Protein AF-A0A351HU14-F1 (afdb_monomer)

Secondary structure (DSSP, 8-state):
---S-SHHHHHHHHHHHHHTPPP--SHHHHHHHHHHHHHTT---TTSEEETTEEE---EEEEEETTTTEEEEEESS--SPEEEEGGGS-TT-SS--------S-------

Solvent-accessible surface area (backbone atoms only — not comparable to full-atom values): 6996 Å² total; per-residue (Å²): 131,69,82,59,87,50,70,71,32,34,50,51,48,41,50,56,42,61,75,66,56,75,92,70,92,47,70,68,53,49,51,53,51,50,54,57,33,52,56,78,61,61,42,55,83,75,79,37,77,56,102,88,43,72,48,50,51,65,59,54,73,51,73,40,83,90,71,38,33,42,36,35,28,38,64,55,8,80,57,75,45,73,50,50,58,79,81,51,73,88,84,55,92,65,88,86,83,81,86,78,70,68,60,62,74,77,86,82,88,124

Radius of gyration: 16.67 Å; Cα contacts (8 Å, |Δi|>4): 125; chains: 1; bounding box: 48×40×44 Å

Structure (mmCIF, N/CA/C/O backbone):
data_AF-A0A351HU14-F1
#
_entry.id   AF-A0A351HU14-F1
#
loop_
_atom_site.group_PDB
_atom_site.id
_atom_site.type_symbol
_atom_site.label_atom_id
_atom_site.label_alt_id
_atom_site.label_comp_id
_atom_site.label_asym_id
_atom_site.label_entity_id
_atom_site.label_seq_id
_atom_site.pdbx_PDB_ins_code
_atom_site.Cartn_x
_atom_site.Cartn_y
_atom_site.Cartn_z
_atom_site.oc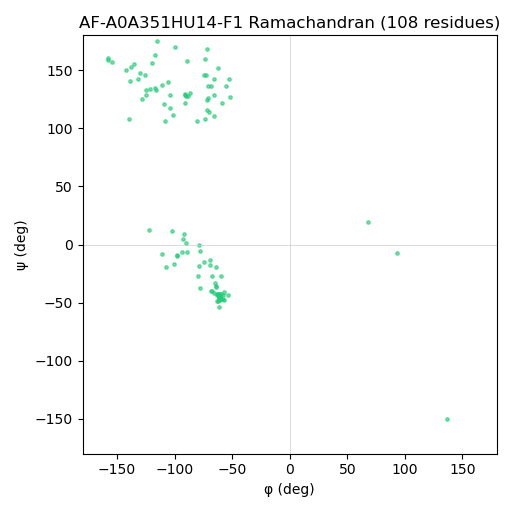cupancy
_atom_site.B_iso_or_equiv
_atom_site.auth_seq_id
_atom_site.auth_comp_id
_atom_site.auth_asym_id
_atom_site.auth_atom_id
_atom_site.pdbx_PDB_model_num
ATOM 1 N N . LEU A 1 1 ? 20.816 -8.515 -4.386 1.00 86.25 1 LEU A N 1
ATOM 2 C CA . LEU A 1 1 ? 19.345 -8.545 -4.541 1.00 86.25 1 LEU A CA 1
ATOM 3 C C . LEU A 1 1 ? 19.006 -7.801 -5.832 1.00 86.25 1 LEU A C 1
ATOM 5 O O . LEU A 1 1 ? 19.590 -6.738 -6.017 1.00 86.25 1 LEU A O 1
ATOM 9 N N . PRO A 1 2 ? 18.193 -8.352 -6.751 1.00 95.81 2 PRO A N 1
ATOM 10 C CA . PRO A 1 2 ? 17.896 -7.683 -8.018 1.00 95.81 2 PRO A CA 1
ATOM 11 C C . PRO A 1 2 ? 17.100 -6.391 -7.787 1.00 95.81 2 PRO A C 1
ATOM 13 O O . PRO A 1 2 ? 16.268 -6.329 -6.879 1.00 95.81 2 PRO A O 1
ATOM 16 N N . GLY A 1 3 ? 17.392 -5.357 -8.580 1.00 95.69 3 GLY A N 1
ATOM 17 C CA . GLY A 1 3 ? 16.894 -3.987 -8.386 1.00 95.69 3 GLY A CA 1
ATOM 18 C C . GLY A 1 3 ? 15.895 -3.502 -9.437 1.00 95.69 3 GLY A C 1
ATOM 19 O O . GLY A 1 3 ? 15.295 -2.452 -9.254 1.00 95.69 3 GLY A O 1
ATOM 20 N N . ASP A 1 4 ? 15.684 -4.256 -10.514 1.00 97.19 4 ASP A N 1
ATOM 21 C CA . ASP A 1 4 ? 14.713 -3.916 -11.556 1.00 97.19 4 ASP A CA 1
ATOM 22 C C . ASP A 1 4 ? 13.257 -4.093 -11.072 1.00 97.19 4 ASP A C 1
ATOM 24 O O . ASP A 1 4 ? 12.990 -4.668 -10.009 1.00 97.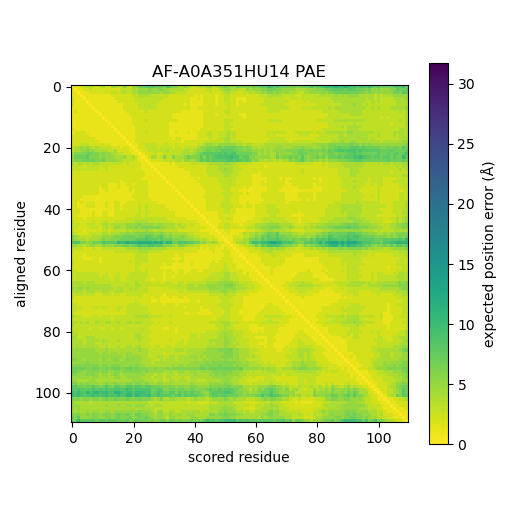19 4 ASP A O 1
ATOM 28 N N . TYR A 1 5 ? 12.297 -3.582 -11.843 1.00 97.50 5 TYR A N 1
ATOM 29 C CA . TYR A 1 5 ? 10.873 -3.588 -11.487 1.00 97.50 5 TYR A CA 1
ATOM 30 C C . TYR A 1 5 ? 10.091 -4.802 -12.008 1.00 97.50 5 TYR A C 1
ATOM 32 O O . TYR A 1 5 ? 8.865 -4.854 -11.865 1.00 97.50 5 TYR A O 1
ATOM 40 N N . THR A 1 6 ? 10.767 -5.819 -12.555 1.00 97.25 6 THR A N 1
ATOM 41 C CA . THR A 1 6 ? 10.074 -7.030 -13.008 1.00 97.25 6 THR A CA 1
ATOM 42 C C . THR A 1 6 ? 9.388 -7.747 -11.835 1.00 97.25 6 THR A C 1
ATOM 44 O O . THR A 1 6 ? 9.848 -7.655 -10.688 1.00 97.25 6 THR A O 1
ATOM 47 N N . PRO A 1 7 ? 8.284 -8.480 -12.080 1.00 97.88 7 PRO A N 1
ATOM 48 C CA . PRO A 1 7 ? 7.578 -9.193 -11.017 1.00 97.88 7 PRO A CA 1
ATOM 49 C C . PRO A 1 7 ? 8.471 -10.132 -10.177 1.00 97.88 7 PRO A C 1
ATOM 51 O O . PRO A 1 7 ? 8.378 -10.060 -8.950 1.00 97.88 7 PRO A O 1
ATOM 54 N N . PRO A 1 8 ? 9.385 -10.945 -10.758 1.00 98.44 8 PRO A N 1
ATOM 55 C CA . PRO A 1 8 ? 10.286 -11.788 -9.966 1.00 98.44 8 PRO A CA 1
ATOM 56 C C . PRO A 1 8 ? 11.232 -10.989 -9.060 1.00 98.44 8 PRO A C 1
ATOM 58 O O . PRO A 1 8 ? 11.415 -11.336 -7.892 1.00 98.44 8 PRO A O 1
ATOM 61 N N . SER A 1 9 ? 11.805 -9.892 -9.563 1.00 98.31 9 SER A N 1
ATOM 62 C CA . SER A 1 9 ? 12.716 -9.048 -8.784 1.00 98.3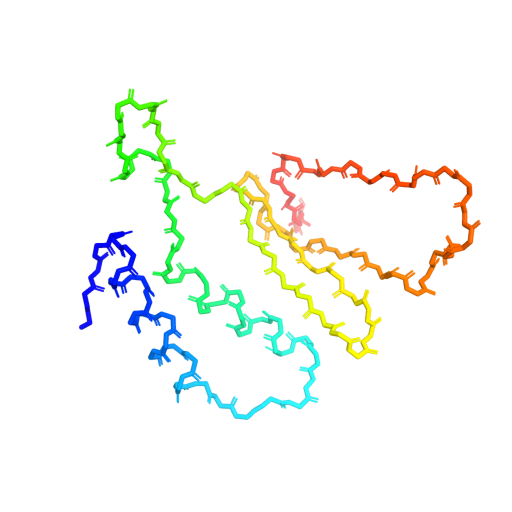1 9 SER A CA 1
A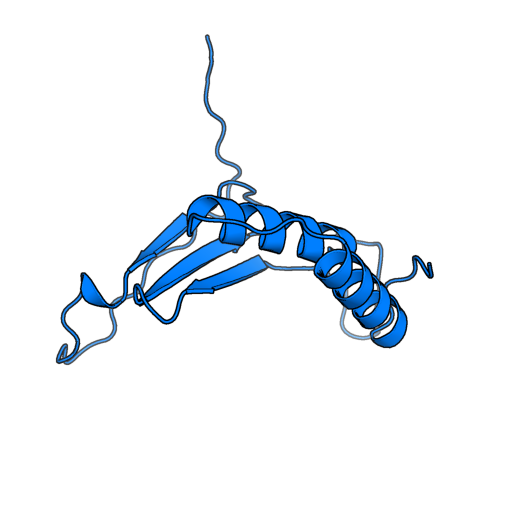TOM 63 C C . SER A 1 9 ? 12.001 -8.355 -7.625 1.00 98.31 9 SER A C 1
ATOM 65 O O . SER A 1 9 ? 12.514 -8.350 -6.503 1.00 98.31 9 SER A O 1
ATOM 67 N N . ARG A 1 10 ? 10.784 -7.841 -7.858 1.00 98.25 10 ARG A N 1
ATOM 68 C CA . ARG A 1 10 ? 9.938 -7.263 -6.801 1.00 98.25 10 ARG A CA 1
ATOM 69 C C . ARG A 1 10 ? 9.546 -8.302 -5.747 1.00 98.25 10 ARG A C 1
ATOM 71 O O . ARG A 1 10 ? 9.646 -8.012 -4.557 1.00 98.25 10 ARG A O 1
ATOM 78 N N . PHE A 1 11 ? 9.181 -9.518 -6.162 1.00 98.50 11 PHE A N 1
ATOM 79 C CA . PHE A 1 11 ? 8.870 -10.615 -5.240 1.00 98.50 11 PHE A CA 1
ATOM 80 C C . PHE A 1 11 ? 10.040 -10.913 -4.296 1.00 98.50 11 PHE A C 1
ATOM 82 O O . PHE A 1 11 ? 9.850 -10.981 -3.083 1.00 98.50 11 PHE A O 1
ATOM 89 N N . LEU A 1 12 ? 11.260 -11.031 -4.832 1.00 98.44 12 LEU A N 1
ATOM 90 C CA . LEU A 1 12 ? 12.447 -11.281 -4.015 1.00 98.44 12 LEU A CA 1
ATOM 91 C C . LEU A 1 12 ? 12.689 -10.143 -3.019 1.00 98.44 12 LEU A C 1
ATOM 93 O O . LEU A 1 12 ? 12.921 -10.414 -1.845 1.00 98.44 12 LEU A O 1
ATOM 97 N N . ARG A 1 13 ? 12.592 -8.876 -3.438 1.00 98.25 13 ARG A N 1
ATOM 98 C CA . ARG A 1 13 ? 12.776 -7.743 -2.515 1.00 98.25 13 ARG A CA 1
ATOM 99 C C . ARG A 1 13 ? 11.755 -7.731 -1.381 1.00 98.25 13 ARG A C 1
ATOM 101 O O . ARG A 1 13 ? 12.153 -7.590 -0.227 1.00 98.25 13 ARG A O 1
ATOM 108 N N . ALA A 1 14 ? 10.480 -7.956 -1.691 1.00 98.31 14 ALA A N 1
ATOM 109 C CA . ALA A 1 14 ? 9.433 -8.038 -0.679 1.00 98.31 14 ALA A CA 1
ATOM 110 C C . ALA A 1 14 ? 9.651 -9.217 0.287 1.00 98.31 14 ALA A C 1
ATOM 112 O O . ALA A 1 14 ? 9.546 -9.041 1.499 1.00 98.31 14 ALA A O 1
ATOM 113 N N . LEU A 1 15 ? 10.012 -10.397 -0.234 1.00 98.25 15 LEU A N 1
ATOM 114 C CA . LEU A 1 15 ? 10.300 -11.584 0.572 1.00 98.25 15 LEU A CA 1
ATOM 115 C C . LEU A 1 15 ? 11.477 -11.348 1.523 1.00 98.25 15 LEU A C 1
ATOM 117 O O . LEU A 1 15 ? 11.331 -11.531 2.726 1.00 98.25 15 LEU A O 1
ATOM 121 N N . PHE A 1 16 ? 12.627 -10.911 1.008 1.00 97.81 16 PHE A N 1
ATOM 122 C CA . PHE A 1 16 ? 13.806 -10.662 1.841 1.00 97.81 16 PHE A CA 1
ATOM 123 C C . PHE A 1 16 ? 13.575 -9.527 2.844 1.00 97.81 16 PHE A C 1
ATOM 125 O O . PHE A 1 16 ? 14.053 -9.619 3.969 1.00 97.81 16 PHE A O 1
ATOM 132 N N . GLY A 1 17 ? 12.820 -8.490 2.465 1.00 97.38 17 GLY A N 1
ATOM 133 C CA . GLY A 1 17 ? 12.400 -7.436 3.387 1.00 97.38 17 GLY A CA 1
ATOM 134 C C . GLY A 1 17 ? 11.562 -7.988 4.538 1.00 97.38 17 GLY A C 1
ATOM 135 O O . GLY A 1 17 ? 11.874 -7.713 5.690 1.00 97.38 17 GLY A O 1
ATOM 136 N N . ARG A 1 18 ? 10.555 -8.821 4.235 1.00 96.81 18 ARG A N 1
ATOM 137 C CA . ARG A 1 18 ? 9.718 -9.493 5.241 1.00 96.81 18 ARG A CA 1
ATOM 138 C C . ARG A 1 18 ? 10.537 -10.390 6.167 1.00 96.81 18 ARG A C 1
ATOM 140 O O . ARG A 1 18 ? 10.331 -10.337 7.368 1.00 96.81 18 ARG A O 1
ATOM 147 N N . GLU A 1 19 ? 11.436 -11.214 5.637 1.00 97.50 19 GLU A N 1
ATOM 148 C CA . GLU A 1 19 ? 12.232 -12.145 6.456 1.00 97.50 19 GLU A CA 1
ATOM 149 C C . GLU A 1 19 ? 13.265 -11.430 7.349 1.00 97.50 19 GLU A C 1
ATOM 151 O O . GLU A 1 19 ? 13.756 -12.014 8.310 1.00 97.50 19 GLU A O 1
ATOM 156 N N . ALA A 1 20 ? 13.595 -10.169 7.050 1.00 95.38 20 ALA A N 1
ATOM 157 C CA . ALA A 1 20 ? 14.560 -9.375 7.807 1.00 95.38 20 ALA A CA 1
ATOM 158 C C . ALA A 1 20 ? 13.938 -8.503 8.914 1.00 95.38 20 ALA A C 1
ATOM 160 O O . ALA A 1 20 ? 14.685 -7.865 9.659 1.00 95.38 20 ALA A O 1
ATOM 161 N N . ILE A 1 21 ? 12.605 -8.419 9.020 1.00 94.88 21 ILE A N 1
ATOM 162 C CA . ILE A 1 21 ? 11.966 -7.584 10.046 1.00 94.88 21 ILE A CA 1
ATOM 163 C C . ILE A 1 21 ? 12.096 -8.207 11.437 1.00 94.88 21 ILE A C 1
ATOM 165 O O . ILE A 1 21 ? 12.020 -9.423 11.609 1.00 94.88 21 ILE A O 1
ATOM 169 N N . ASN A 1 22 ? 12.236 -7.351 12.446 1.00 93.25 22 ASN A N 1
ATOM 170 C CA . ASN A 1 22 ? 12.154 -7.771 13.839 1.00 93.25 22 ASN A CA 1
ATOM 171 C C . ASN A 1 22 ? 10.697 -8.080 14.230 1.00 93.25 22 ASN A C 1
ATOM 173 O O . ASN A 1 22 ? 9.772 -7.575 13.585 1.00 93.25 22 ASN A O 1
ATOM 177 N N . PRO A 1 23 ? 10.475 -8.862 15.301 1.00 92.31 23 PRO A N 1
ATOM 178 C CA . PRO A 1 23 ? 9.161 -8.974 15.920 1.00 92.31 23 PRO A CA 1
ATOM 179 C C . PRO A 1 23 ? 8.591 -7.593 16.263 1.00 92.31 23 PRO A C 1
ATOM 181 O O . PRO A 1 23 ? 9.327 -6.700 16.681 1.00 92.31 23 PRO A O 1
ATOM 184 N N . MET A 1 24 ? 7.285 -7.442 16.080 1.00 94.12 24 MET A N 1
ATOM 185 C CA . MET A 1 24 ? 6.534 -6.215 16.345 1.00 94.12 24 MET A CA 1
ATOM 186 C C . MET A 1 24 ? 5.386 -6.543 17.290 1.00 94.12 24 MET A C 1
ATOM 188 O O . MET A 1 24 ? 4.820 -7.636 17.219 1.00 94.12 24 MET A O 1
ATOM 192 N N . GLU A 1 25 ? 5.050 -5.605 18.167 1.00 94.00 25 GLU A N 1
ATOM 193 C CA . GLU A 1 25 ? 4.043 -5.796 19.214 1.00 94.00 25 GLU A CA 1
ATOM 194 C C . GLU A 1 25 ? 2.756 -5.022 18.921 1.00 94.00 25 GLU A C 1
ATOM 196 O O . GLU A 1 25 ? 1.696 -5.356 19.454 1.00 94.00 25 GLU A O 1
ATOM 201 N N . THR A 1 26 ? 2.829 -4.008 18.054 1.00 96.62 26 THR A N 1
ATOM 202 C CA . THR A 1 26 ? 1.705 -3.113 17.758 1.00 96.62 26 THR A CA 1
ATOM 203 C C . THR A 1 26 ? 1.296 -3.139 16.287 1.00 96.62 26 THR A C 1
ATOM 205 O O . THR A 1 26 ? 2.084 -3.455 15.389 1.00 96.62 26 THR A O 1
ATOM 208 N N . GLU A 1 27 ? 0.037 -2.778 16.032 1.00 95.62 27 GLU A N 1
ATOM 209 C CA . GLU A 1 27 ? -0.486 -2.600 14.677 1.00 95.62 27 GLU A CA 1
ATOM 210 C C . GLU A 1 27 ? 0.296 -1.512 13.928 1.00 95.62 27 GLU A C 1
ATOM 212 O O . GLU A 1 27 ? 0.681 -1.704 12.778 1.00 95.62 27 GLU A O 1
ATOM 217 N N . GLU A 1 28 ? 0.595 -0.399 14.595 1.00 96.19 28 GLU A N 1
ATOM 218 C CA . GLU A 1 28 ? 1.327 0.737 14.045 1.00 96.19 28 GLU A CA 1
ATOM 219 C C . GLU A 1 28 ? 2.740 0.356 13.591 1.00 96.19 28 GLU A C 1
ATOM 221 O O . GLU A 1 28 ? 3.162 0.759 12.504 1.00 96.19 28 GLU A O 1
ATOM 226 N N . GLU A 1 29 ? 3.459 -0.453 14.373 1.00 96.75 29 GLU A N 1
ATOM 227 C CA . GLU A 1 29 ? 4.756 -1.004 13.968 1.00 96.75 29 GLU A CA 1
ATOM 228 C C . GLU A 1 29 ? 4.616 -1.886 12.725 1.00 96.75 29 GLU A C 1
ATOM 230 O O . GLU A 1 29 ? 5.379 -1.721 11.769 1.00 96.75 29 GLU A O 1
ATOM 235 N N . CYS A 1 30 ? 3.607 -2.766 12.700 1.00 95.94 30 CYS A N 1
ATOM 236 C CA . CYS A 1 30 ? 3.351 -3.667 11.576 1.00 95.94 30 CYS A CA 1
ATOM 237 C C . CYS A 1 30 ? 3.043 -2.903 10.287 1.00 95.94 30 CYS A C 1
ATOM 239 O O . CYS A 1 30 ? 3.592 -3.219 9.230 1.00 95.94 30 CYS A O 1
ATOM 241 N N . ILE A 1 31 ? 2.195 -1.878 10.376 1.00 97.31 31 ILE A N 1
ATOM 242 C CA . ILE A 1 31 ? 1.876 -0.994 9.258 1.00 97.31 31 ILE A CA 1
ATOM 243 C C . ILE A 1 31 ? 3.136 -0.267 8.797 1.00 97.31 31 ILE A C 1
ATOM 245 O O . ILE A 1 31 ? 3.454 -0.300 7.609 1.00 97.31 31 ILE A O 1
ATOM 249 N N . ASN A 1 32 ? 3.905 0.322 9.713 1.00 96.31 32 ASN A N 1
ATOM 250 C CA . ASN A 1 32 ? 5.130 1.028 9.354 1.00 96.31 32 ASN A CA 1
ATOM 251 C C . ASN A 1 32 ? 6.131 0.111 8.621 1.00 96.31 32 ASN A C 1
ATOM 253 O O . ASN A 1 32 ? 6.632 0.456 7.548 1.00 96.31 32 ASN A O 1
ATOM 257 N N . ALA A 1 33 ? 6.363 -1.098 9.137 1.00 97.25 33 ALA A N 1
ATOM 258 C CA . ALA A 1 33 ? 7.232 -2.083 8.498 1.00 97.25 33 ALA A CA 1
ATOM 259 C C . ALA A 1 33 ? 6.709 -2.521 7.122 1.00 97.25 33 ALA A C 1
ATOM 261 O O . ALA A 1 33 ? 7.485 -2.593 6.168 1.00 97.25 33 ALA A O 1
ATOM 262 N N . ALA A 1 34 ? 5.403 -2.763 6.983 1.00 97.25 34 ALA A N 1
ATOM 263 C CA . ALA A 1 34 ? 4.798 -3.136 5.707 1.00 97.25 34 ALA A CA 1
ATOM 264 C C . ALA A 1 34 ? 4.990 -2.043 4.643 1.00 97.25 34 ALA A C 1
ATOM 266 O O . ALA A 1 34 ? 5.424 -2.340 3.528 1.00 97.25 34 ALA A O 1
ATOM 267 N N . PHE A 1 35 ? 4.757 -0.773 4.992 1.00 98.06 35 PHE A N 1
ATOM 268 C CA . PHE A 1 35 ? 5.003 0.348 4.082 1.00 98.06 35 PHE A CA 1
ATOM 269 C C . PHE A 1 35 ? 6.491 0.491 3.724 1.00 98.06 35 PHE A C 1
ATOM 271 O O . PHE A 1 35 ? 6.799 0.781 2.568 1.00 98.06 35 PHE A O 1
ATOM 278 N N . HIS A 1 36 ? 7.420 0.231 4.650 1.00 97.50 36 HIS A N 1
ATOM 279 C CA . HIS A 1 36 ? 8.857 0.213 4.353 1.00 97.50 36 HIS A CA 1
ATOM 280 C C . HIS A 1 36 ? 9.276 -0.941 3.429 1.00 97.50 36 HIS A C 1
ATOM 282 O O . HIS A 1 36 ? 10.083 -0.730 2.522 1.00 97.50 36 HIS A O 1
ATOM 288 N N . ILE A 1 37 ? 8.715 -2.142 3.600 1.00 98.00 37 ILE A N 1
ATOM 289 C CA . ILE A 1 37 ? 8.958 -3.270 2.688 1.00 98.00 37 ILE A CA 1
ATOM 290 C C . ILE A 1 37 ? 8.439 -2.925 1.290 1.00 98.00 37 ILE A C 1
ATOM 292 O O . ILE A 1 37 ? 9.163 -3.081 0.305 1.00 98.00 37 ILE A O 1
ATOM 296 N N . LEU A 1 38 ? 7.206 -2.421 1.195 1.00 98.19 38 LEU A N 1
ATOM 297 C CA . LEU A 1 38 ? 6.580 -2.077 -0.081 1.00 98.19 38 LEU A CA 1
ATOM 298 C C . LEU A 1 38 ? 7.261 -0.884 -0.766 1.00 98.19 38 LEU A C 1
ATOM 300 O O . LEU A 1 38 ? 7.316 -0.846 -1.992 1.00 98.19 38 LEU A O 1
ATOM 304 N N . ALA A 1 39 ? 7.884 0.025 -0.010 1.00 97.44 39 ALA A N 1
ATOM 305 C CA . ALA A 1 39 ? 8.708 1.093 -0.575 1.00 97.44 39 ALA A CA 1
ATOM 306 C C . ALA A 1 39 ? 9.898 0.559 -1.401 1.00 97.44 39 ALA A C 1
ATOM 308 O O . ALA A 1 39 ? 10.329 1.208 -2.349 1.00 97.44 39 ALA A O 1
ATOM 309 N N . SER A 1 40 ? 10.407 -0.646 -1.108 1.00 97.25 40 SER A N 1
ATOM 310 C CA . SER A 1 40 ? 11.492 -1.265 -1.894 1.00 97.25 40 SER A CA 1
ATOM 311 C C . SER A 1 40 ? 11.071 -1.703 -3.305 1.00 97.25 40 SER A C 1
ATOM 313 O O . SER A 1 40 ? 11.914 -2.031 -4.148 1.00 97.25 40 SER A O 1
ATOM 315 N N . VAL A 1 41 ? 9.766 -1.745 -3.569 1.00 97.94 41 VAL A N 1
ATOM 316 C CA . VAL A 1 41 ? 9.180 -2.149 -4.852 1.00 97.94 41 VAL A CA 1
ATOM 317 C C . VAL A 1 41 ? 8.303 -1.057 -5.458 1.00 97.94 41 VAL A C 1
ATOM 319 O O . VAL A 1 41 ? 7.597 -1.325 -6.428 1.00 97.94 41 VAL A O 1
ATOM 322 N N . ASP A 1 42 ? 8.387 0.154 -4.909 1.00 97.94 42 ASP A N 1
ATOM 323 C CA . ASP A 1 42 ? 7.666 1.327 -5.377 1.00 97.94 42 ASP A CA 1
ATOM 324 C C . ASP A 1 42 ? 8.238 1.814 -6.719 1.00 97.94 42 ASP A C 1
ATOM 326 O O . ASP A 1 42 ? 9.452 1.997 -6.862 1.00 97.94 42 ASP A O 1
ATOM 330 N N . ILE A 1 43 ? 7.371 1.961 -7.723 1.00 98.19 43 ILE A N 1
ATOM 331 C CA . ILE A 1 43 ? 7.730 2.301 -9.100 1.00 98.19 43 ILE A CA 1
ATOM 332 C C . ILE A 1 43 ? 7.456 3.796 -9.329 1.00 98.19 43 ILE A C 1
ATOM 334 O O . ILE A 1 43 ? 6.288 4.192 -9.381 1.00 98.19 43 ILE A O 1
ATOM 338 N N . PRO A 1 44 ? 8.491 4.637 -9.507 1.00 97.38 44 PRO A N 1
ATOM 339 C CA . PRO A 1 44 ? 8.302 6.042 -9.830 1.00 97.38 44 PRO A CA 1
ATOM 340 C C . PRO A 1 44 ? 7.871 6.231 -11.289 1.00 97.38 44 PRO A C 1
ATOM 342 O O . PRO A 1 44 ? 8.323 5.515 -12.190 1.00 97.38 44 PRO A O 1
ATOM 345 N N . LYS A 1 45 ? 7.035 7.250 -11.534 1.00 96.88 45 LYS A N 1
ATOM 346 C CA . LYS A 1 45 ? 6.600 7.641 -12.885 1.00 96.88 45 LYS A CA 1
ATOM 347 C C . LYS A 1 45 ? 7.821 7.827 -13.798 1.00 96.88 45 LYS A C 1
ATOM 349 O O . LYS A 1 45 ? 8.745 8.570 -13.472 1.00 96.88 45 LYS A O 1
ATOM 354 N N . GLY A 1 46 ? 7.812 7.150 -14.947 1.00 95.69 46 GLY A N 1
ATOM 355 C CA . GLY A 1 46 ? 8.858 7.228 -15.974 1.00 95.69 46 GLY A CA 1
ATOM 356 C C . GLY A 1 46 ? 9.963 6.173 -15.873 1.00 95.69 46 GLY A C 1
ATOM 357 O O . GLY A 1 46 ? 10.773 6.077 -16.790 1.00 95.69 46 GLY A O 1
ATOM 358 N N . SER A 1 47 ? 9.995 5.357 -14.813 1.00 94.88 47 SER A N 1
ATOM 359 C CA . SER A 1 47 ? 10.953 4.242 -14.718 1.00 94.88 47 SER A CA 1
ATOM 360 C C . SER A 1 47 ? 10.542 3.006 -15.514 1.00 94.88 47 SER A C 1
ATOM 362 O O . SER A 1 47 ? 11.406 2.244 -15.942 1.00 94.88 47 SER A O 1
ATOM 364 N N . VAL A 1 48 ? 9.239 2.806 -15.729 1.00 96.62 48 VAL A N 1
ATOM 365 C CA . VAL A 1 48 ? 8.692 1.715 -16.541 1.00 96.62 48 VAL A CA 1
ATOM 366 C C . VAL A 1 48 ? 7.729 2.309 -17.566 1.00 96.62 48 VAL A C 1
ATOM 368 O O . VAL A 1 48 ? 6.812 3.053 -17.219 1.00 96.62 48 VAL A O 1
ATOM 371 N N . ILE A 1 49 ? 7.966 2.001 -18.839 1.00 96.19 49 ILE A N 1
ATOM 372 C CA . ILE A 1 49 ? 7.141 2.430 -19.971 1.00 96.19 49 ILE A CA 1
ATOM 373 C C . ILE A 1 49 ? 6.718 1.170 -20.721 1.00 96.19 49 ILE A C 1
ATOM 375 O O . ILE A 1 49 ? 7.558 0.328 -21.041 1.00 96.19 49 ILE A O 1
ATOM 379 N N . THR A 1 50 ? 5.422 1.042 -20.968 1.00 93.44 50 THR A N 1
ATOM 380 C CA . THR A 1 50 ? 4.793 -0.052 -21.709 1.00 93.44 50 THR A CA 1
ATOM 381 C C . THR A 1 50 ? 4.164 0.489 -22.992 1.00 93.44 50 THR A C 1
ATOM 383 O O . THR A 1 50 ? 4.103 1.702 -23.206 1.00 93.44 50 THR A O 1
ATOM 386 N N . ASP A 1 51 ? 3.642 -0.404 -23.831 1.00 95.44 51 ASP A N 1
ATOM 387 C CA . ASP A 1 51 ? 2.873 -0.014 -25.020 1.00 95.44 51 ASP A CA 1
ATOM 388 C C . ASP A 1 51 ? 1.566 0.730 -24.662 1.0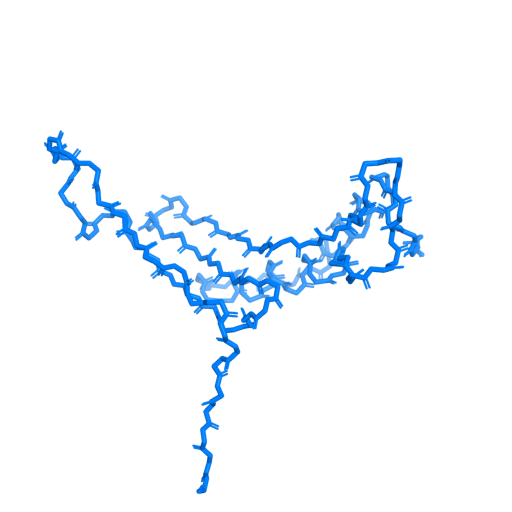0 95.44 51 ASP A C 1
ATOM 390 O O . ASP A 1 51 ? 1.008 1.446 -25.491 1.00 95.44 51 ASP A O 1
ATOM 394 N N . GLU A 1 52 ? 1.091 0.592 -23.418 1.00 92.88 52 GLU A N 1
ATOM 395 C CA . GLU A 1 52 ? -0.149 1.191 -22.905 1.00 92.88 52 GLU A CA 1
ATOM 396 C C . GLU A 1 52 ? 0.083 2.498 -22.126 1.00 92.88 52 GLU A C 1
ATOM 398 O O . GLU A 1 52 ? -0.873 3.202 -21.799 1.00 92.88 52 GLU A O 1
ATOM 403 N N . GLY A 1 53 ? 1.340 2.854 -21.835 1.00 95.00 53 GLY A N 1
ATOM 404 C CA . GLY A 1 53 ? 1.695 4.093 -21.147 1.00 95.00 53 GLY A CA 1
ATOM 405 C C . GLY A 1 53 ? 2.759 3.919 -20.067 1.00 95.00 53 GLY A C 1
ATOM 406 O O . GLY A 1 53 ? 3.655 3.085 -20.163 1.00 95.00 53 GLY A O 1
ATOM 407 N N . ILE A 1 54 ? 2.698 4.767 -19.042 1.00 97.12 54 ILE A N 1
ATOM 408 C CA . ILE A 1 54 ? 3.649 4.752 -17.924 1.00 97.12 54 ILE A CA 1
ATOM 409 C C . ILE A 1 54 ? 3.095 3.843 -16.831 1.00 97.12 54 ILE A C 1
ATOM 411 O O . ILE A 1 54 ? 2.017 4.115 -16.305 1.00 97.12 54 ILE A O 1
ATOM 415 N N . ASP A 1 55 ? 3.855 2.815 -16.457 1.00 97.50 55 ASP A N 1
ATOM 416 C CA . ASP A 1 55 ? 3.544 1.975 -15.300 1.00 97.50 55 ASP A CA 1
ATOM 417 C C . ASP A 1 55 ? 4.233 2.545 -14.052 1.00 97.50 55 ASP A C 1
ATOM 419 O O . ASP A 1 55 ? 5.422 2.881 -14.067 1.00 97.50 55 ASP A O 1
ATOM 423 N N . PHE A 1 56 ? 3.462 2.719 -12.982 1.00 98.00 56 PHE A N 1
ATOM 424 C CA . PHE A 1 56 ? 3.914 3.297 -11.721 1.00 98.00 56 PHE A CA 1
ATOM 425 C C . PHE A 1 56 ? 2.998 2.862 -10.572 1.00 98.00 56 PHE A C 1
ATOM 427 O O . PHE A 1 56 ? 1.839 2.491 -10.780 1.00 98.00 56 PHE A O 1
ATOM 434 N N . THR A 1 57 ? 3.487 2.937 -9.335 1.00 98.06 57 THR A N 1
ATOM 435 C CA . THR A 1 57 ? 2.643 2.661 -8.165 1.00 98.06 57 THR A CA 1
ATOM 436 C C . THR A 1 57 ? 1.626 3.780 -7.992 1.00 98.06 57 THR A C 1
ATOM 438 O O . THR A 1 57 ? 1.990 4.901 -7.665 1.00 98.06 57 THR A O 1
ATOM 441 N N . GLN A 1 58 ? 0.336 3.507 -8.159 1.00 96.94 58 GLN A N 1
ATOM 442 C CA . GLN A 1 58 ? -0.689 4.543 -7.967 1.00 96.94 58 GLN A CA 1
ATOM 443 C C . GLN A 1 58 ? -0.990 4.804 -6.487 1.00 96.94 58 GLN A C 1
ATOM 445 O O . GLN A 1 58 ? -1.224 5.941 -6.077 1.00 96.94 58 GL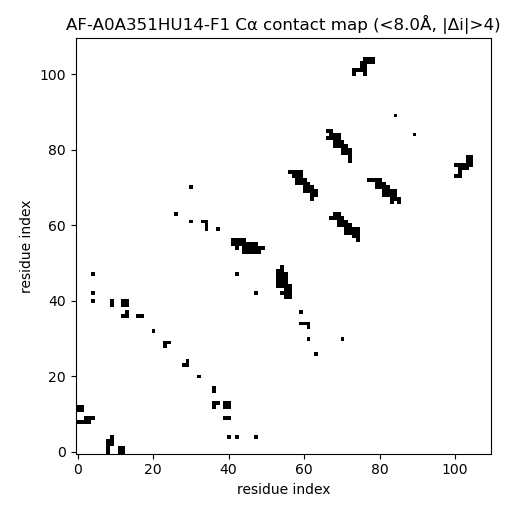N A O 1
ATOM 450 N N . TYR A 1 59 ? -0.988 3.747 -5.680 1.00 97.44 59 TYR A N 1
ATOM 451 C CA . TYR A 1 59 ? -1.196 3.802 -4.240 1.00 97.44 59 TYR A CA 1
ATOM 452 C C . TYR A 1 59 ? -0.608 2.554 -3.576 1.00 97.44 59 TYR A C 1
ATOM 454 O O . TYR A 1 59 ? -0.424 1.520 -4.220 1.00 97.44 59 TYR A 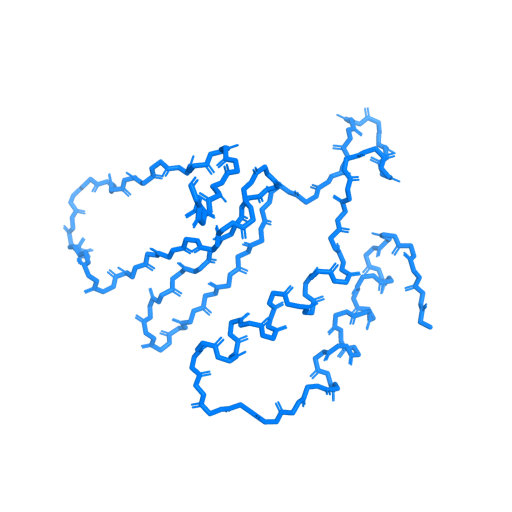O 1
ATOM 462 N N . THR A 1 60 ? -0.364 2.647 -2.272 1.00 98.19 60 THR A N 1
ATOM 463 C CA . THR A 1 60 ? 0.060 1.525 -1.427 1.00 98.19 60 THR A CA 1
ATOM 464 C C . THR A 1 60 ? -0.918 1.402 -0.274 1.00 98.19 60 THR A C 1
ATOM 466 O O . THR A 1 60 ? -1.236 2.406 0.363 1.00 98.19 60 THR A O 1
ATOM 469 N N . ALA A 1 61 ? -1.386 0.187 0.005 1.00 97.56 61 ALA A N 1
ATOM 470 C CA . ALA A 1 61 ? -2.353 -0.067 1.063 1.00 97.56 61 ALA A CA 1
ATOM 471 C C . ALA A 1 61 ? -1.994 -1.292 1.906 1.00 97.56 61 ALA A C 1
ATOM 473 O O . ALA A 1 61 ? -1.302 -2.202 1.452 1.00 97.56 61 ALA A O 1
ATOM 474 N N . CYS A 1 62 ? -2.480 -1.302 3.143 1.00 97.69 62 CYS A N 1
ATOM 475 C CA . CYS A 1 62 ? -2.349 -2.390 4.103 1.00 97.69 62 CYS A CA 1
ATOM 476 C C . CYS A 1 62 ? -3.677 -2.559 4.846 1.00 97.69 62 CYS A C 1
ATOM 478 O O . CYS A 1 62 ? -4.325 -1.577 5.197 1.00 97.69 62 CYS A O 1
ATOM 480 N N . MET A 1 63 ? -4.079 -3.802 5.100 1.00 97.75 63 MET A N 1
ATOM 481 C CA . MET A 1 63 ? -5.323 -4.125 5.798 1.00 97.75 63 MET A CA 1
ATOM 482 C C . MET A 1 63 ? -5.027 -4.943 7.041 1.00 97.75 63 MET A C 1
ATOM 484 O O . MET A 1 63 ? -4.288 -5.925 6.974 1.00 97.75 63 MET A O 1
ATOM 488 N N . VAL A 1 64 ? -5.648 -4.572 8.155 1.00 97.25 64 VAL A N 1
ATOM 489 C CA . VAL A 1 64 ? -5.534 -5.304 9.413 1.00 97.25 64 VAL A CA 1
ATOM 490 C C . VAL A 1 64 ? -6.852 -6.003 9.680 1.00 97.25 64 VAL A C 1
ATOM 492 O O . VAL A 1 64 ? -7.852 -5.382 10.029 1.00 97.25 64 VAL A O 1
ATOM 495 N N . CYS A 1 65 ? -6.859 -7.321 9.490 1.00 94.50 65 CYS A N 1
ATOM 496 C CA . CYS A 1 65 ? -8.083 -8.120 9.553 1.00 94.50 65 CYS A CA 1
ATOM 497 C C . CYS A 1 65 ? -8.705 -8.129 10.958 1.00 94.50 65 CYS A C 1
ATOM 499 O O . CYS A 1 65 ? -9.923 -8.154 11.084 1.00 94.50 65 CYS A O 1
ATOM 501 N N . ASN A 1 66 ? -7.880 -8.081 12.008 1.00 94.81 66 ASN A N 1
ATOM 502 C CA . ASN A 1 66 ? -8.345 -8.105 13.395 1.00 94.81 66 ASN A CA 1
ATOM 503 C C . ASN A 1 66 ? -9.107 -6.834 13.789 1.00 94.81 66 ASN A C 1
ATOM 505 O O . ASN A 1 66 ? -10.104 -6.928 14.498 1.00 94.81 66 ASN A O 1
ATOM 509 N N . THR A 1 67 ? -8.645 -5.663 13.344 1.00 96.44 67 THR A N 1
ATOM 510 C CA . THR A 1 67 ? -9.269 -4.370 13.673 1.00 96.44 67 THR A CA 1
ATOM 511 C C . THR A 1 67 ? -10.202 -3.863 12.578 1.00 96.44 67 THR A C 1
ATOM 513 O O . THR A 1 67 ? -10.934 -2.906 12.803 1.00 96.44 67 THR A O 1
ATOM 516 N N . GLY A 1 68 ? -10.209 -4.499 11.402 1.00 97.31 68 GLY A N 1
ATOM 517 C CA . GLY A 1 68 ? -10.981 -4.045 10.245 1.00 97.31 68 GLY A CA 1
ATOM 518 C C . GLY A 1 68 ? -10.455 -2.732 9.659 1.00 97.31 68 GLY A C 1
ATOM 519 O O . GLY A 1 68 ? -11.192 -2.039 8.956 1.00 97.31 68 GLY A O 1
ATOM 520 N N . THR A 1 69 ? -9.207 -2.362 9.961 1.00 98.19 69 THR A N 1
ATOM 521 C CA . THR A 1 69 ? -8.632 -1.079 9.549 1.00 98.19 69 THR A CA 1
ATOM 522 C C . THR A 1 69 ? -7.929 -1.197 8.200 1.00 98.19 69 THR A C 1
ATOM 524 O O . THR A 1 69 ? -7.068 -2.056 7.994 1.00 98.19 69 THR A O 1
ATOM 527 N N . TYR A 1 70 ? -8.283 -0.305 7.281 1.00 97.88 70 TYR A N 1
ATOM 528 C CA . TYR A 1 70 ? -7.680 -0.138 5.966 1.00 97.88 70 TYR A CA 1
ATOM 529 C C . TYR A 1 70 ? -6.781 1.100 5.978 1.00 97.88 70 TYR A C 1
ATOM 531 O O . TYR A 1 70 ? -7.268 2.211 6.177 1.00 97.88 70 TYR A O 1
ATOM 539 N N . TYR A 1 71 ? -5.484 0.913 5.754 1.00 98.00 71 TYR A N 1
ATOM 540 C CA . TYR A 1 71 ? -4.469 1.962 5.663 1.00 98.00 71 TYR A CA 1
ATOM 541 C C . TYR A 1 71 ? -4.049 2.159 4.216 1.00 98.00 71 TYR A C 1
ATOM 543 O O . TYR A 1 71 ? -3.855 1.179 3.498 1.00 98.00 71 TYR A O 1
ATOM 551 N N . PHE A 1 72 ? -3.840 3.401 3.788 1.00 97.19 72 PHE A N 1
ATOM 552 C CA . PHE A 1 72 ? -3.379 3.688 2.433 1.00 97.19 72 PHE A CA 1
ATOM 553 C C . PHE A 1 72 ? -2.638 5.018 2.325 1.00 97.19 72 PHE A C 1
ATOM 555 O O . PHE A 1 72 ? -2.850 5.928 3.120 1.00 97.19 72 PHE A O 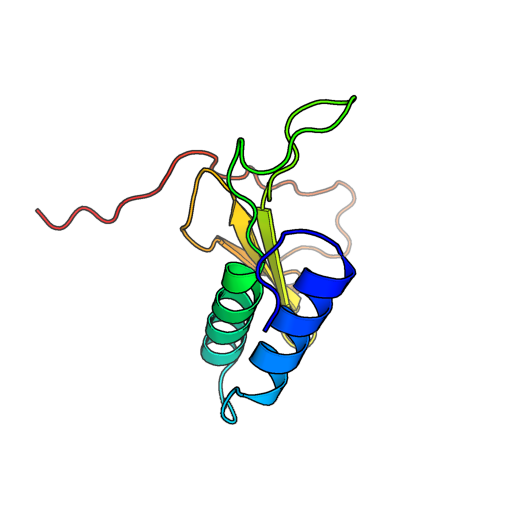1
ATOM 562 N N . LYS A 1 73 ? -1.800 5.138 1.298 1.00 96.88 73 LYS A N 1
ATOM 563 C CA . LYS A 1 73 ? -1.262 6.407 0.792 1.00 96.88 73 LYS A CA 1
ATOM 564 C C . LYS A 1 73 ? -1.278 6.371 -0.735 1.00 96.88 73 LYS A C 1
ATOM 566 O O . LYS A 1 73 ? -1.198 5.282 -1.309 1.00 96.88 73 LYS A O 1
ATOM 571 N N . THR A 1 74 ? -1.378 7.519 -1.390 1.00 96.81 74 THR A N 1
ATOM 572 C CA . THR A 1 74 ? -1.356 7.603 -2.859 1.00 96.81 74 THR A CA 1
ATOM 573 C C . THR A 1 74 ? 0.032 8.001 -3.348 1.00 96.81 74 THR A C 1
ATOM 575 O O . THR A 1 74 ? 0.902 8.365 -2.557 1.00 96.81 74 THR A O 1
ATOM 578 N N . TYR A 1 75 ? 0.258 7.925 -4.657 1.00 96.88 75 TYR A N 1
ATOM 579 C CA . TYR A 1 75 ? 1.504 8.389 -5.263 1.00 96.88 75 TYR A CA 1
ATOM 580 C C . TYR A 1 75 ? 1.769 9.872 -4.971 1.00 96.88 75 TYR A C 1
ATOM 582 O O . TYR A 1 75 ? 2.888 10.258 -4.640 1.00 96.88 75 TYR A O 1
ATOM 590 N N . ASP A 1 76 ? 0.725 10.695 -5.076 1.00 96.88 76 ASP A N 1
ATOM 591 C CA . ASP A 1 76 ? 0.821 12.149 -4.945 1.00 96.88 76 ASP A CA 1
ATOM 592 C C . ASP A 1 76 ? 0.653 12.628 -3.482 1.00 96.88 76 ASP A C 1
ATOM 594 O O . ASP A 1 76 ? 0.879 13.801 -3.184 1.00 96.88 76 ASP A O 1
ATOM 598 N N . ASN A 1 77 ? 0.317 11.728 -2.545 1.00 97.00 77 ASN A N 1
ATOM 599 C CA . ASN A 1 77 ? 0.240 12.023 -1.116 1.00 97.00 77 ASN A CA 1
ATOM 600 C C . ASN A 1 77 ? 0.796 10.883 -0.249 1.00 97.00 77 ASN A C 1
ATOM 602 O O . ASN A 1 77 ? 0.160 9.850 -0.038 1.00 97.00 77 ASN A O 1
ATOM 606 N N . ASN A 1 78 ? 1.968 11.124 0.340 1.00 95.19 78 ASN A N 1
ATOM 607 C CA . ASN A 1 78 ? 2.653 10.177 1.217 1.00 95.19 78 ASN A CA 1
ATOM 608 C C . ASN A 1 78 ? 2.095 10.092 2.647 1.00 95.19 78 ASN A C 1
ATOM 610 O O . ASN A 1 78 ? 2.567 9.255 3.421 1.00 95.19 78 ASN A O 1
ATOM 614 N N . GLN A 1 79 ? 1.133 10.936 3.030 1.00 96.62 79 GLN A N 1
ATOM 615 C CA . GLN A 1 79 ? 0.497 10.815 4.338 1.00 96.62 79 GLN A CA 1
ATOM 616 C C . GLN A 1 79 ? -0.415 9.583 4.359 1.00 96.62 79 GLN A C 1
ATOM 618 O O . GLN A 1 79 ? -1.318 9.457 3.536 1.00 96.62 79 GLN A O 1
ATOM 623 N N . ILE A 1 80 ? -0.191 8.680 5.318 1.00 96.12 80 ILE A N 1
ATOM 624 C CA . ILE A 1 80 ? -1.026 7.487 5.476 1.00 96.12 80 ILE A CA 1
ATOM 625 C C . ILE A 1 80 ? -2.395 7.906 6.027 1.00 96.12 80 ILE A C 1
ATOM 627 O O . ILE A 1 80 ? -2.498 8.402 7.151 1.00 96.12 80 ILE A O 1
ATOM 631 N N . GLY A 1 81 ? -3.441 7.689 5.234 1.00 95.19 81 GLY A N 1
ATOM 632 C CA . GLY A 1 81 ? -4.834 7.732 5.660 1.00 95.19 81 GLY A CA 1
ATOM 633 C C . GLY A 1 81 ? -5.300 6.364 6.153 1.00 95.19 81 GLY A C 1
ATOM 634 O O . GLY A 1 81 ? -4.730 5.331 5.790 1.00 95.19 81 GLY A O 1
ATOM 635 N N . ARG A 1 82 ? -6.353 6.342 6.978 1.00 96.19 82 ARG A N 1
ATOM 636 C CA . ARG A 1 82 ? -6.996 5.094 7.400 1.00 96.19 82 ARG A CA 1
ATOM 637 C C . ARG A 1 82 ? -8.509 5.213 7.511 1.00 96.19 82 ARG A C 1
ATOM 639 O O . ARG A 1 82 ? -9.018 6.272 7.872 1.00 96.19 82 ARG A O 1
ATOM 646 N N . ALA A 1 83 ? -9.197 4.106 7.275 1.00 95.88 83 ALA A N 1
ATOM 647 C CA . ALA A 1 83 ? -10.620 3.930 7.540 1.00 95.88 83 ALA A CA 1
ATOM 648 C C . ALA A 1 83 ? -10.833 2.614 8.299 1.00 95.88 83 ALA A C 1
ATOM 650 O O . ALA A 1 83 ? -10.140 1.635 8.036 1.00 95.88 83 ALA A O 1
ATOM 651 N N . CYS A 1 84 ? -11.767 2.586 9.247 1.00 96.94 84 CYS A N 1
ATOM 652 C CA . CYS A 1 84 ? -12.100 1.384 10.010 1.00 96.94 84 CYS A CA 1
ATOM 653 C C . CYS A 1 84 ? -13.476 0.887 9.577 1.00 96.94 84 CYS A C 1
ATOM 655 O O . CYS A 1 84 ? -14.458 1.613 9.726 1.00 96.94 84 CYS A O 1
ATOM 657 N N . LEU A 1 85 ? -13.542 -0.348 9.077 1.00 96.69 85 LEU A N 1
ATOM 658 C CA . LEU A 1 85 ? -14.788 -0.980 8.646 1.00 96.69 85 LEU A CA 1
ATOM 659 C C . LEU A 1 85 ? -15.819 -1.032 9.781 1.00 96.69 85 LEU A C 1
ATOM 661 O O . LEU A 1 85 ? -16.990 -0.747 9.567 1.00 96.69 85 LEU A O 1
ATOM 665 N N . PHE A 1 86 ? -15.378 -1.341 11.002 1.00 96.44 86 PHE A N 1
ATOM 666 C CA . PHE A 1 86 ? -16.264 -1.508 12.157 1.00 96.44 86 PHE A CA 1
ATOM 667 C C . PHE A 1 86 ? -16.733 -0.191 12.791 1.00 96.44 86 PHE A C 1
ATOM 669 O O . PHE A 1 86 ? -17.510 -0.220 13.742 1.00 96.44 86 PHE A O 1
ATOM 676 N N . ASN A 1 87 ? -16.297 0.956 12.263 1.00 96.31 87 ASN A N 1
ATOM 677 C CA . ASN A 1 87 ? -16.832 2.264 12.645 1.00 96.31 87 ASN A CA 1
ATOM 678 C C . ASN A 1 87 ? -18.026 2.693 11.771 1.00 96.31 87 ASN A C 1
ATOM 680 O O . ASN A 1 87 ? -18.538 3.796 11.951 1.00 96.31 87 ASN A O 1
ATOM 684 N N . GLU A 1 88 ? -18.445 1.861 10.818 1.00 96.81 88 GLU A N 1
ATOM 685 C CA . GLU A 1 88 ? -19.503 2.162 9.855 1.00 96.81 88 GLU A CA 1
ATOM 686 C C . GLU A 1 88 ? -20.705 1.223 10.010 1.00 96.81 88 GLU A C 1
ATOM 688 O O . GLU A 1 88 ? -20.619 0.163 10.632 1.00 96.81 88 GLU A O 1
ATOM 693 N N . ASP A 1 89 ? -21.839 1.626 9.434 1.00 97.19 89 ASP A N 1
ATOM 694 C CA . ASP A 1 89 ? -23.034 0.785 9.347 1.00 97.19 89 ASP A CA 1
ATOM 695 C C . ASP A 1 89 ? -22.826 -0.314 8.294 1.00 97.19 89 ASP A C 1
ATOM 697 O O . ASP A 1 89 ? -22.800 -0.047 7.091 1.00 97.19 89 ASP A O 1
ATOM 701 N N . LEU A 1 90 ? -22.661 -1.554 8.757 1.00 96.81 90 LEU A N 1
ATOM 702 C CA . LEU A 1 90 ? -22.434 -2.718 7.897 1.00 96.81 90 LEU A CA 1
ATOM 703 C C . LEU A 1 90 ? -23.703 -3.184 7.169 1.00 96.81 90 LEU A C 1
ATOM 705 O O . LEU A 1 90 ? -23.595 -3.931 6.199 1.00 96.81 90 LEU A O 1
ATOM 709 N N . ASP A 1 91 ? -24.877 -2.725 7.609 1.00 97.94 91 ASP A N 1
ATOM 710 C CA . ASP A 1 91 ? -26.177 -3.017 7.000 1.00 97.94 91 ASP A CA 1
ATOM 711 C C . ASP A 1 91 ? -26.692 -1.834 6.156 1.00 97.94 91 ASP A C 1
ATOM 713 O O . ASP A 1 91 ? -27.859 -1.803 5.737 1.00 97.94 91 ASP A O 1
ATOM 717 N N . ALA A 1 92 ? -25.826 -0.848 5.887 1.00 97.44 92 ALA A N 1
ATOM 718 C CA . ALA A 1 92 ? -26.152 0.310 5.073 1.00 97.44 92 ALA A CA 1
ATOM 719 C C . ALA A 1 92 ? -26.664 -0.111 3.686 1.00 97.44 92 ALA A C 1
ATOM 721 O O . ALA A 1 92 ? -26.108 -0.975 3.009 1.00 97.44 92 ALA A O 1
ATOM 722 N N . LYS A 1 93 ? -27.737 0.546 3.235 1.00 98.00 93 LYS A N 1
ATOM 723 C CA . LYS A 1 93 ? -28.387 0.238 1.948 1.00 98.00 93 LYS A CA 1
ATOM 724 C C . LYS A 1 93 ? -27.661 0.819 0.737 1.00 98.00 93 LYS A C 1
ATOM 726 O O . LYS A 1 93 ? -27.905 0.375 -0.377 1.00 98.00 93 LYS A O 1
ATOM 731 N N . GLU A 1 94 ? -26.806 1.808 0.967 1.00 97.88 94 GLU A N 1
ATOM 732 C CA . GLU A 1 94 ? -26.050 2.524 -0.056 1.00 97.88 94 GLU A CA 1
ATOM 733 C C . GLU A 1 94 ? -24.571 2.573 0.347 1.00 97.88 94 GLU A C 1
ATOM 735 O O . GLU A 1 94 ? -24.266 2.651 1.543 1.00 97.88 94 GLU A O 1
ATOM 740 N N . PRO A 1 95 ? -23.638 2.550 -0.619 1.00 96.75 95 PRO A N 1
ATOM 741 C CA . PRO A 1 95 ? -22.218 2.602 -0.321 1.00 96.75 95 PRO A CA 1
ATOM 742 C C . PRO A 1 95 ? -21.821 3.970 0.237 1.00 96.75 95 PRO A C 1
ATOM 744 O O . PRO A 1 95 ? -22.166 5.020 -0.309 1.00 96.75 95 PRO A O 1
ATOM 747 N N . LYS A 1 96 ? -21.005 3.954 1.290 1.00 95.94 96 LYS A N 1
ATOM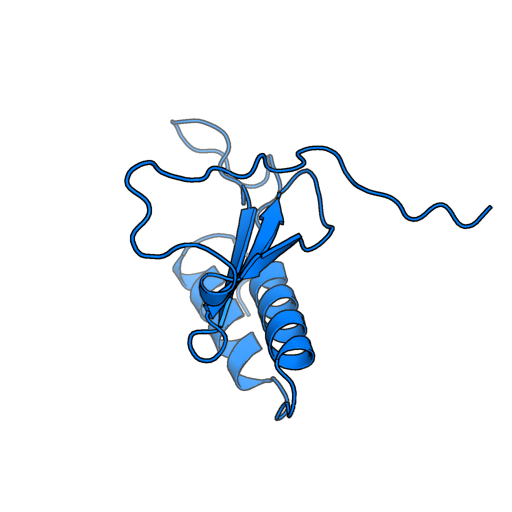 748 C CA . LYS A 1 96 ? -20.271 5.135 1.739 1.00 95.94 96 LYS A CA 1
ATOM 749 C C . LYS A 1 96 ? -18.939 5.205 1.000 1.00 95.94 96 LYS A C 1
ATOM 751 O O . LYS A 1 96 ? -18.186 4.234 0.977 1.00 95.94 96 LYS A O 1
ATOM 756 N N . VAL A 1 97 ? -18.655 6.354 0.395 1.00 95.19 97 VAL A N 1
ATOM 757 C CA . VAL A 1 97 ? -17.423 6.596 -0.364 1.00 95.19 97 VAL A CA 1
ATOM 758 C C . VAL A 1 97 ? -16.630 7.695 0.325 1.00 95.19 97 VAL A C 1
ATOM 760 O O . VAL A 1 97 ? -17.181 8.738 0.675 1.00 95.19 97 VAL A O 1
ATOM 763 N N . TRP A 1 98 ? -15.334 7.461 0.508 1.00 91.62 98 TRP A N 1
ATOM 764 C CA . TRP A 1 98 ? -14.398 8.468 0.994 1.00 91.62 98 TRP A CA 1
ATOM 765 C C . TRP A 1 98 ? -13.556 8.974 -0.166 1.00 91.62 98 TRP A C 1
ATOM 767 O O . TRP A 1 98 ? -12.959 8.185 -0.900 1.00 91.62 98 TRP A O 1
ATOM 777 N N . GLU A 1 99 ? -13.494 10.292 -0.317 1.00 89.25 99 GLU A N 1
ATOM 778 C CA . GLU A 1 99 ? -12.593 10.912 -1.278 1.00 89.25 99 GLU A CA 1
ATOM 779 C C . GLU A 1 99 ? -11.145 10.787 -0.801 1.00 89.25 99 GLU A C 1
ATOM 781 O O . GLU A 1 99 ? -10.823 10.997 0.371 1.00 89.25 99 GLU A O 1
ATOM 786 N N . MET A 1 100 ? -10.258 10.432 -1.727 1.00 86.06 100 MET A N 1
ATOM 787 C CA . MET A 1 100 ? -8.830 10.335 -1.452 1.00 86.06 100 MET A CA 1
ATOM 788 C C . MET A 1 100 ? -8.162 11.682 -1.721 1.00 86.06 100 MET A C 1
ATOM 790 O O . MET A 1 100 ? -8.277 12.225 -2.818 1.00 86.06 100 MET A O 1
ATOM 794 N N . MET A 1 101 ? -7.415 12.191 -0.740 1.00 86.94 101 MET A N 1
ATOM 795 C CA . MET A 1 101 ? -6.552 13.362 -0.917 1.00 86.94 101 MET A CA 1
ATOM 796 C C . MET A 1 101 ? -5.425 13.033 -1.902 1.00 86.94 101 MET A C 1
ATOM 798 O O . MET A 1 101 ? -4.527 12.258 -1.571 1.00 86.94 101 MET A O 1
ATOM 802 N N . GLN A 1 102 ? -5.467 13.642 -3.090 1.00 87.69 102 GLN A N 1
ATOM 803 C CA . GLN A 1 102 ? -4.447 13.494 -4.140 1.00 87.69 102 GLN A CA 1
ATOM 804 C C . GLN A 1 102 ? -3.357 14.575 -4.083 1.00 87.69 102 GLN A C 1
ATOM 806 O O . GLN A 1 102 ? -2.494 14.627 -4.949 1.00 87.69 102 GLN A O 1
ATOM 811 N N . GLU A 1 103 ? -3.386 15.443 -3.073 1.00 94.56 103 GLU A N 1
ATOM 812 C CA . GLU A 1 103 ? -2.369 16.469 -2.862 1.00 94.56 103 GLU A CA 1
ATOM 813 C C . GLU A 1 103 ? -1.541 16.149 -1.624 1.00 94.56 103 GLU A C 1
ATOM 815 O O . GLU A 1 103 ? -2.079 15.779 -0.572 1.00 94.56 103 GLU A O 1
ATOM 820 N N . GLN A 1 104 ? -0.225 16.326 -1.745 1.00 97.06 104 GLN A N 1
ATOM 821 C CA . GLN A 1 104 ? 0.704 16.080 -0.657 1.00 97.06 104 GLN A CA 1
ATOM 822 C C . GLN A 1 104 ? 0.360 16.954 0.549 1.00 97.06 104 GLN A C 1
ATOM 824 O O . GLN A 1 104 ? 0.378 18.182 0.489 1.00 97.06 104 GLN A O 1
ATOM 829 N N . GLN A 1 105 ? 0.105 16.297 1.677 1.00 94.94 105 GLN A N 1
ATOM 830 C CA . GLN A 1 105 ? -0.112 16.980 2.941 1.00 94.94 105 GLN A CA 1
ATOM 831 C C . GLN A 1 105 ? 1.228 17.229 3.632 1.00 94.94 105 GLN A C 1
ATOM 833 O O . GLN A 1 105 ? 2.052 16.319 3.783 1.00 94.94 105 GLN A O 1
ATOM 838 N N . TYR A 1 106 ? 1.434 18.469 4.069 1.00 95.12 106 TYR A N 1
ATOM 839 C CA . TYR A 1 106 ? 2.613 18.887 4.816 1.00 95.12 106 TYR A CA 1
ATOM 840 C C . TYR A 1 106 ? 2.202 19.345 6.210 1.00 95.12 106 TYR A C 1
ATOM 842 O O . TYR A 1 106 ? 1.270 20.130 6.380 1.00 95.12 106 TYR A O 1
ATOM 850 N N . ARG A 1 107 ? 2.935 18.893 7.229 1.00 95.44 107 ARG A N 1
ATOM 851 C CA . ARG A 1 107 ? 2.846 19.487 8.563 1.00 95.44 107 ARG A CA 1
ATOM 852 C C . ARG A 1 107 ? 3.699 20.753 8.582 1.00 95.44 107 ARG A C 1
ATOM 854 O O . ARG A 1 107 ? 4.923 20.653 8.629 1.00 95.44 107 ARG A O 1
ATOM 861 N N . GLN A 1 108 ? 3.060 21.921 8.570 1.00 95.38 108 GLN A N 1
ATOM 862 C CA . GLN A 1 108 ? 3.753 23.198 8.744 1.00 95.38 108 GLN A CA 1
ATOM 863 C C . GLN A 1 108 ? 4.338 23.277 10.162 1.00 95.38 108 GLN A C 1
ATOM 865 O O . GLN A 1 108 ? 3.636 23.015 11.141 1.00 95.38 108 GLN A O 1
ATOM 870 N N . LEU A 1 109 ? 5.628 23.598 10.273 1.00 96.88 109 LEU A N 1
ATOM 871 C CA . LEU A 1 109 ? 6.314 23.712 11.566 1.00 96.88 109 LEU A CA 1
ATOM 872 C C . LEU A 1 109 ? 6.476 25.167 12.031 1.00 96.88 109 LEU A C 1
ATOM 874 O O . LEU A 1 109 ? 6.740 25.384 13.212 1.00 96.88 109 LEU A O 1
ATOM 878 N N . ASN A 1 110 ? 6.315 26.141 11.130 1.00 93.12 110 ASN A N 1
ATOM 879 C CA . ASN A 1 110 ? 6.481 27.573 11.382 1.00 93.12 110 ASN A CA 1
ATOM 880 C C . ASN A 1 110 ? 5.519 28.444 10.572 1.00 93.12 110 ASN A C 1
ATOM 882 O O . ASN A 1 110 ? 5.274 28.111 9.395 1.00 93.12 110 ASN A O 1
#

Sequence (110 aa):
LPGDYTPPSRFLRALFGREAINPMETEEECINAAFHILASVDIPKGSVITDEGIDFTQYTACMVCNTGTYYFKTYDNNQIGRACLFNEDLDAKEPKVWEMMQEQQYRQLN

Foldseek 3Di:
DDQALDPVSLVVQLVVLVVPDDDDDDPVVVVVSNVVSVVSNFADWPSDADPVGTDGFQKDWDADPVQQKIWIAGPQEPDIDIDHPVVDDPPDPDDDDDDDPNHYDDDDPD

Mean predicted aligned error: 3.16 Å

pLDDT: mean 96.18, std 2.42, range [86.06, 98.5]

Nearest PDB structures (foldseek):
  2iwm-assembly1_B  TM=9.778E-01  e=1.601E-10  Lysinibacillus sphaericus
  3pva-assembly1_B  TM=9.791E-01  e=2.360E-10  Lysinibacillus sphaericus
  2quy-assembly2_H  TM=9.786E-01  e=4.508E-10  unclassified
  6a8t-assembly1_B  TM=9.346E-01  e=2.050E-08  Enterococcus faecalis T2
  7sve-assembly1_B  TM=9.348E-01  e=4.753E-08  Lactobacillus acidophilus